Protein AF-W9P8M2-F1 (afdb_monomer)

Mean predicted aligned error: 4.03 Å

Radius of gyration: 16.68 Å; Cα contacts (8 Å, |Δi|>4): 200; chains: 1; bounding box: 40×34×41 Å

Foldseek 3Di:
DVLLQLLVQLLVFFPNQCCPPVLAVPFAAVLNVVVVCLPPVNCCVQVPPPRDDDDPPQVNDSVSVVVVSVVLQPDDDNSKGKGLRQQAPVQWDADPVGDIDGHDSRRIGIDHSLNNLLRHLVRVDDPVVCVVCVQVSVQVSLVSNVVSVHDNDHCVRCVVSNVD

Solvent-accessible surface area (backbone atoms only — not comparable to full-atom values): 9354 Å² total; per-residue (Å²): 109,70,56,43,55,51,23,53,51,28,49,79,29,56,71,39,71,37,81,89,36,68,80,32,60,74,35,60,33,51,64,57,56,50,54,56,48,63,34,73,69,45,29,60,69,54,58,30,94,86,61,45,78,94,68,63,74,74,72,71,35,61,67,58,46,53,50,50,54,52,54,60,70,69,53,86,62,95,49,37,6,45,32,54,56,65,46,35,60,88,32,48,50,68,46,100,88,68,49,69,49,76,54,81,72,69,23,20,32,55,38,46,49,53,57,35,53,46,43,25,53,62,64,66,43,58,71,69,58,34,75,75,38,49,67,58,54,52,48,51,25,40,50,40,21,38,72,73,72,35,73,92,60,57,64,86,77,45,46,74,68,61,72,104

Nearest PDB structures (foldseek):
  4few-assembly9_F  TM=5.189E-01  e=2.237E-03  Acinetobacter baumannii AYE
  4few-assembly7_B  TM=4.949E-01  e=3.828E-03  Acinetobacter baumannii AYE
  4gkh-assembly2_B  TM=5.138E-01  e=9.948E-03  Acinetobacter baumannii AYE
  4feu-assembly4_D  TM=4.726E-01  e=7.381E-03  Acinetobacter baumannii AYE
  4feu-assembly3_C  TM=4.697E-01  e=1.056E-02  Acinetobacter baumannii AYE

Structure (mmCIF, N/CA/C/O backbone):
data_AF-W9P8M2-F1
#
_entry.id   AF-W9P8M2-F1
#
loop_
_atom_site.group_PDB
_atom_site.id
_atom_site.type_symbol
_atom_site.label_atom_id
_atom_site.label_alt_id
_atom_site.label_comp_id
_atom_site.label_asym_id
_atom_site.label_entity_id
_atom_site.label_seq_id
_atom_site.pdbx_PDB_ins_code
_atom_site.Cartn_x
_atom_site.Cartn_y
_atom_site.Cartn_z
_atom_site.occupancy
_atom_site.B_iso_or_equiv
_atom_site.auth_seq_id
_atom_site.auth_comp_id
_atom_site.auth_asym_id
_atom_site.auth_atom_id
_atom_site.pdbx_PDB_model_num
ATOM 1 N N . MET A 1 1 ? -12.839 -8.958 10.152 1.00 63.97 1 MET A N 1
ATOM 2 C CA . MET A 1 1 ? -12.238 -9.202 8.813 1.00 63.97 1 MET A CA 1
ATOM 3 C C . MET A 1 1 ? -10.911 -8.453 8.701 1.00 63.97 1 MET A C 1
ATOM 5 O O . MET A 1 1 ? -10.783 -7.418 9.336 1.00 63.97 1 MET A O 1
ATOM 9 N N . SER A 1 2 ? -9.930 -8.912 7.915 1.00 79.06 2 SER A N 1
ATOM 10 C CA . SER A 1 2 ? -8.570 -8.321 7.891 1.00 79.06 2 SER A CA 1
ATOM 11 C C . SER A 1 2 ? -8.512 -6.821 7.552 1.00 79.06 2 SER A C 1
ATOM 13 O O . SER A 1 2 ? -7.657 -6.115 8.074 1.00 79.06 2 SER A O 1
ATOM 15 N N . VAL A 1 3 ? -9.457 -6.297 6.761 1.00 87.00 3 VAL A N 1
ATOM 16 C CA . VAL A 1 3 ? -9.555 -4.846 6.494 1.00 87.00 3 VAL A CA 1
ATOM 17 C C . VAL A 1 3 ? -9.908 -4.023 7.741 1.00 87.00 3 VAL A C 1
ATOM 19 O O . VAL A 1 3 ? -9.527 -2.864 7.837 1.00 87.00 3 VAL A O 1
ATOM 22 N N . GLU A 1 4 ? -10.586 -4.605 8.731 1.00 89.81 4 GLU A N 1
ATOM 23 C CA . GLU A 1 4 ? -10.887 -3.924 9.998 1.00 89.81 4 GLU A CA 1
ATOM 24 C C . GLU A 1 4 ? -9.630 -3.788 10.864 1.00 89.81 4 GLU A C 1
ATOM 26 O O . GLU A 1 4 ? -9.460 -2.769 11.522 1.00 89.81 4 GLU A O 1
ATOM 31 N N . GLN A 1 5 ? -8.715 -4.763 10.807 1.00 91.31 5 GLN A N 1
ATOM 32 C CA . GLN A 1 5 ? -7.422 -4.681 11.498 1.00 91.31 5 GLN A CA 1
ATOM 33 C C . GLN A 1 5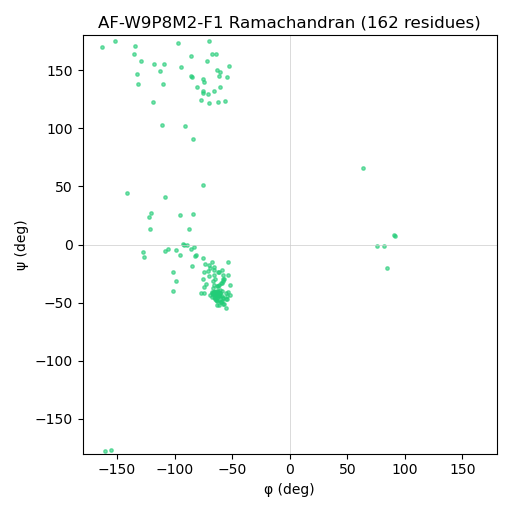 ? -6.548 -3.566 10.914 1.00 91.31 5 GLN A C 1
ATOM 35 O O . GLN A 1 5 ? -5.958 -2.789 11.663 1.00 91.31 5 GLN A O 1
ATOM 40 N N . LEU A 1 6 ? -6.538 -3.424 9.583 1.00 94.81 6 LEU A N 1
ATOM 41 C CA . LEU A 1 6 ? -5.910 -2.275 8.926 1.00 94.81 6 LEU A CA 1
ATOM 42 C C . LEU A 1 6 ? -6.548 -0.958 9.390 1.00 94.81 6 LEU A C 1
ATOM 44 O O . LEU A 1 6 ? -5.836 -0.024 9.739 1.00 94.81 6 LEU A O 1
ATOM 48 N N . ALA A 1 7 ? -7.882 -0.884 9.477 1.00 95.31 7 ALA A N 1
ATOM 49 C CA . ALA A 1 7 ? -8.558 0.313 9.981 1.00 95.31 7 ALA A CA 1
ATOM 50 C C . ALA A 1 7 ? -8.135 0.665 11.418 1.00 95.31 7 ALA A C 1
ATOM 52 O O . ALA A 1 7 ? -7.922 1.840 11.715 1.00 95.31 7 ALA A O 1
ATOM 53 N N . THR A 1 8 ? -7.967 -0.329 12.296 1.00 93.12 8 THR A N 1
ATOM 54 C CA . THR A 1 8 ? -7.469 -0.115 13.661 1.00 93.12 8 THR A CA 1
ATOM 55 C C . THR A 1 8 ? -6.057 0.475 13.673 1.00 93.12 8 THR A C 1
ATOM 57 O O . THR A 1 8 ? -5.842 1.472 14.363 1.00 93.12 8 THR A O 1
ATOM 60 N N . LEU A 1 9 ? -5.121 -0.084 12.895 1.00 93.25 9 LEU A N 1
ATOM 61 C CA . LEU A 1 9 ? -3.756 0.446 12.758 1.00 93.25 9 LEU A CA 1
ATOM 62 C C . LEU A 1 9 ? -3.753 1.887 12.227 1.00 93.25 9 LEU A C 1
ATOM 64 O O . LEU A 1 9 ? -3.099 2.772 12.779 1.00 93.25 9 LEU A O 1
ATOM 68 N N . HIS A 1 10 ? -4.493 2.129 11.149 1.00 96.25 10 HIS A N 1
ATOM 69 C CA . HIS A 1 10 ? -4.488 3.423 10.476 1.00 96.25 10 HIS A CA 1
ATOM 70 C C . HIS A 1 10 ? -5.097 4.522 11.349 1.00 96.25 10 HIS A C 1
ATOM 72 O O . HIS A 1 10 ? -4.612 5.651 11.350 1.00 96.25 10 HIS A O 1
ATOM 78 N N . ILE A 1 11 ? -6.144 4.210 12.122 1.00 95.94 11 ILE A N 1
ATOM 79 C CA . ILE A 1 11 ? -6.757 5.184 13.031 1.00 95.94 11 ILE A CA 1
ATOM 80 C C . ILE A 1 11 ? -5.908 5.445 14.269 1.00 95.94 11 ILE A C 1
ATOM 82 O O . ILE A 1 11 ? -5.841 6.594 14.704 1.00 95.94 11 ILE A O 1
ATOM 86 N N . SER A 1 12 ? -5.231 4.436 14.822 1.00 93.12 12 SER A N 1
ATOM 87 C CA . SER A 1 12 ? -4.371 4.645 15.994 1.00 93.12 12 SER A CA 1
ATOM 88 C C . SER A 1 12 ? -3.159 5.536 15.701 1.00 93.12 12 SER A C 1
ATOM 90 O O . SER A 1 12 ? -2.594 6.110 16.627 1.00 93.12 12 SER A O 1
ATOM 92 N N . THR A 1 13 ? -2.799 5.689 14.424 1.00 94.12 13 THR A N 1
ATOM 93 C CA . THR A 1 13 ? -1.658 6.484 13.947 1.00 94.12 13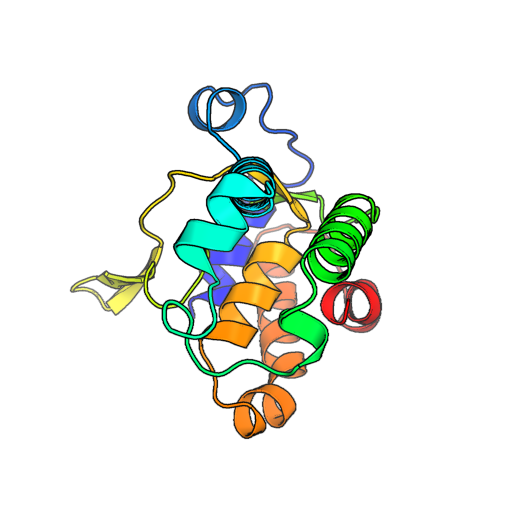 THR A CA 1
ATOM 94 C C . THR A 1 13 ? -2.069 7.578 12.957 1.00 94.12 13 THR A C 1
ATOM 96 O O . THR A 1 13 ? -1.279 8.026 12.124 1.00 94.12 13 THR A O 1
ATOM 99 N N . TRP A 1 14 ? -3.333 8.007 13.007 1.00 95.25 14 TRP A N 1
ATOM 100 C CA . TRP A 1 14 ? -3.878 8.948 12.033 1.00 95.25 14 TRP A CA 1
ATOM 101 C C . TRP A 1 14 ? -3.149 10.297 12.062 1.00 95.25 14 TRP A C 1
ATOM 103 O O . TRP A 1 14 ? -3.117 10.977 13.086 1.00 95.25 14 TRP A O 1
ATOM 113 N N . GLY A 1 15 ? -2.605 10.709 10.916 1.00 93.12 15 GLY A N 1
ATOM 114 C CA . GLY A 1 15 ? -1.822 11.937 10.768 1.00 93.12 15 GLY A CA 1
ATOM 115 C C . GLY A 1 15 ? -0.392 11.866 11.314 1.00 93.12 15 GLY A C 1
ATOM 116 O O . GLY A 1 15 ? 0.328 12.855 11.189 1.00 93.12 15 GLY A O 1
ATOM 117 N N . ASP A 1 16 ? 0.028 10.736 11.887 1.00 91.81 16 ASP A N 1
ATOM 118 C CA . ASP A 1 16 ? 1.392 10.539 12.376 1.00 91.81 16 ASP A CA 1
ATOM 119 C C . ASP A 1 16 ? 2.368 10.341 11.201 1.00 91.81 16 ASP A C 1
ATOM 121 O O . ASP A 1 16 ? 2.056 9.673 10.210 1.00 91.81 16 ASP A O 1
ATOM 125 N N . THR A 1 17 ? 3.552 10.942 11.307 1.00 88.75 17 THR A N 1
ATOM 126 C CA . THR A 1 17 ? 4.645 10.811 10.333 1.00 88.75 17 THR A CA 1
ATOM 127 C C . THR A 1 17 ? 5.652 9.731 10.723 1.00 88.75 17 THR A C 1
ATOM 129 O O . THR A 1 17 ? 6.514 9.388 9.917 1.00 88.75 17 THR A O 1
ATOM 132 N N . GLY A 1 18 ? 5.548 9.175 11.933 1.00 87.38 18 GLY A N 1
ATOM 133 C CA . GLY A 1 18 ? 6.431 8.128 12.440 1.00 87.38 18 GLY A CA 1
ATOM 134 C C . GLY A 1 18 ? 7.752 8.635 13.009 1.00 87.38 18 GLY A C 1
ATOM 135 O O . GLY A 1 18 ? 8.521 7.832 13.527 1.00 87.38 18 GLY A O 1
ATOM 136 N N . GLU A 1 19 ? 8.009 9.947 12.975 1.00 85.38 19 GLU A N 1
ATOM 137 C CA . GLU A 1 19 ? 9.259 10.559 13.458 1.00 85.38 19 GLU A CA 1
ATOM 138 C C . GLU A 1 19 ? 9.547 10.253 14.937 1.00 85.38 19 GLU A C 1
ATOM 140 O O . GLU A 1 19 ? 10.704 10.171 15.341 1.00 85.38 19 GLU A O 1
ATOM 145 N N . GLY A 1 20 ? 8.499 10.067 15.746 1.00 83.69 20 GLY A N 1
ATOM 146 C CA . GLY A 1 20 ? 8.611 9.738 17.169 1.00 83.69 20 GLY A CA 1
ATOM 147 C C . GLY A 1 20 ? 8.609 8.242 17.493 1.00 83.69 20 GLY A C 1
ATOM 148 O O . GLY A 1 20 ? 8.681 7.888 18.669 1.00 83.69 20 GLY A O 1
ATOM 149 N N . ILE A 1 21 ? 8.493 7.364 16.493 1.00 81.00 21 ILE A N 1
ATOM 150 C CA . ILE A 1 21 ? 8.381 5.916 16.682 1.00 81.00 21 ILE A CA 1
ATOM 151 C C . ILE A 1 21 ? 9.677 5.279 16.162 1.00 81.00 21 ILE A C 1
ATOM 153 O O . ILE A 1 21 ? 9.816 5.130 14.950 1.00 81.00 21 ILE A O 1
ATOM 157 N N . PRO A 1 22 ? 10.616 4.857 17.036 1.00 81.12 22 PRO A N 1
ATOM 158 C CA . PRO A 1 22 ? 11.937 4.380 16.610 1.00 81.12 22 PRO A CA 1
ATOM 159 C C . PRO A 1 22 ? 11.886 3.266 15.559 1.00 81.12 22 PRO A C 1
ATOM 161 O O . PRO A 1 22 ? 12.616 3.289 14.574 1.00 81.12 22 PRO A O 1
ATOM 164 N N . SER A 1 23 ? 10.951 2.324 15.718 1.00 75.75 23 SER A N 1
ATOM 165 C CA . SER A 1 23 ? 10.760 1.216 14.778 1.00 75.75 23 SER A CA 1
ATOM 166 C C . SER A 1 23 ? 10.246 1.644 13.401 1.00 75.75 23 SER A C 1
ATOM 168 O O . SER A 1 23 ? 10.301 0.837 12.481 1.00 75.75 23 SER A O 1
ATOM 170 N N . VAL A 1 24 ? 9.728 2.868 13.259 1.00 79.81 24 VAL A N 1
ATOM 171 C CA . VAL A 1 24 ? 9.239 3.460 12.002 1.00 79.81 24 VAL A CA 1
ATOM 172 C C . VAL A 1 24 ? 10.268 4.429 11.415 1.00 79.81 24 VAL A C 1
ATOM 174 O O . VAL A 1 24 ? 10.474 4.453 10.208 1.00 79.81 24 VAL A O 1
ATOM 177 N N . SER A 1 25 ? 10.938 5.229 12.248 1.00 77.38 25 SER A N 1
ATOM 178 C CA . SER A 1 25 ? 11.929 6.207 11.781 1.00 77.38 25 SER A CA 1
ATOM 179 C C . SER A 1 25 ? 13.221 5.570 11.257 1.00 77.38 25 SER A C 1
ATOM 181 O O . SER A 1 25 ? 13.949 6.207 10.500 1.00 77.38 25 SER A O 1
ATOM 183 N N . GLU A 1 26 ? 13.529 4.339 11.676 1.00 76.56 26 GLU A N 1
ATOM 184 C CA . GLU A 1 26 ? 14.763 3.624 11.315 1.00 76.56 26 GLU A CA 1
ATOM 185 C C . GLU A 1 26 ? 14.546 2.502 10.285 1.00 76.56 26 GLU A C 1
ATOM 187 O O . GLU A 1 26 ? 15.509 1.864 9.853 1.00 76.56 26 GLU A O 1
ATOM 192 N N . THR A 1 27 ? 13.301 2.229 9.888 1.00 77.56 27 THR A N 1
ATOM 193 C CA . THR A 1 27 ? 12.975 1.145 8.955 1.00 77.56 27 THR A CA 1
ATOM 194 C C . THR A 1 27 ? 13.099 1.577 7.500 1.00 77.56 27 THR A C 1
ATOM 196 O O . THR A 1 27 ? 12.792 2.703 7.110 1.00 77.56 27 THR A O 1
ATOM 199 N N . VAL A 1 28 ? 13.538 0.634 6.666 1.00 81.19 28 VAL A N 1
ATOM 200 C CA . VAL A 1 28 ? 13.516 0.782 5.210 1.00 81.19 28 VAL A CA 1
ATOM 201 C C . VAL A 1 28 ? 12.059 0.733 4.768 1.00 81.19 28 VAL A C 1
ATOM 203 O O . VAL A 1 28 ? 11.370 -0.256 5.013 1.00 81.19 28 VAL A O 1
ATOM 206 N N . SER A 1 29 ? 11.574 1.781 4.104 1.00 86.75 29 SER A N 1
ATOM 207 C CA . SER A 1 29 ? 10.211 1.758 3.582 1.00 86.75 29 SER A CA 1
ATOM 208 C C . SER A 1 29 ? 10.115 0.811 2.384 1.00 86.75 29 SER A C 1
ATOM 210 O O . SER A 1 29 ? 11.089 0.581 1.658 1.00 86.75 29 SER A O 1
ATOM 212 N N . ILE A 1 30 ? 8.907 0.327 2.082 1.00 87.75 30 ILE A N 1
ATOM 213 C CA . ILE A 1 30 ? 8.684 -0.446 0.848 1.00 87.75 30 ILE A CA 1
ATOM 214 C C . ILE A 1 30 ? 9.076 0.362 -0.401 1.00 87.75 30 ILE A C 1
ATOM 216 O O . ILE A 1 30 ? 9.451 -0.204 -1.425 1.00 87.75 30 ILE A O 1
ATOM 220 N N . ARG A 1 31 ? 9.035 1.699 -0.319 1.00 89.56 31 ARG A N 1
ATOM 221 C CA . ARG A 1 31 ? 9.424 2.591 -1.415 1.00 89.56 31 ARG A CA 1
ATOM 222 C C . ARG A 1 31 ? 10.916 2.495 -1.692 1.00 89.56 31 ARG A C 1
ATOM 224 O O . ARG A 1 31 ? 11.304 2.354 -2.847 1.00 89.56 31 ARG A O 1
ATOM 231 N N . ASP A 1 32 ? 11.730 2.512 -0.643 1.00 89.06 32 ASP A N 1
ATOM 232 C CA . ASP A 1 32 ? 13.185 2.388 -0.749 1.00 89.06 32 ASP A CA 1
ATOM 233 C C . ASP A 1 32 ? 13.570 1.020 -1.317 1.00 89.06 32 ASP A C 1
ATOM 235 O O . ASP A 1 32 ? 14.380 0.935 -2.243 1.00 89.06 32 ASP A O 1
ATOM 239 N N . ALA A 1 33 ? 12.909 -0.043 -0.841 1.00 89.44 33 ALA A N 1
ATOM 240 C CA . ALA A 1 33 ? 13.086 -1.394 -1.365 1.00 89.44 33 ALA A CA 1
ATOM 241 C C . ALA A 1 33 ? 12.742 -1.474 -2.865 1.00 89.44 33 ALA A C 1
ATOM 243 O O . ALA A 1 33 ? 13.540 -1.969 -3.663 1.00 89.44 33 ALA A O 1
ATOM 244 N N . VAL A 1 34 ? 11.590 -0.930 -3.275 1.00 92.44 34 VAL A N 1
ATOM 245 C CA . VAL A 1 34 ? 11.174 -0.898 -4.686 1.00 92.44 34 VAL A CA 1
ATOM 246 C C . VAL A 1 34 ? 12.153 -0.088 -5.535 1.00 92.44 34 VAL A C 1
ATOM 248 O O . VAL A 1 34 ? 12.536 -0.543 -6.609 1.00 92.44 34 VAL A O 1
ATOM 251 N N . VAL A 1 35 ? 12.606 1.083 -5.080 1.00 91.75 35 VAL A N 1
ATOM 252 C CA . VAL A 1 35 ? 13.589 1.889 -5.826 1.00 91.75 35 VAL A CA 1
ATOM 253 C C . VAL A 1 35 ? 14.899 1.128 -6.018 1.00 91.75 35 VAL A C 1
ATOM 255 O O . VAL A 1 35 ? 15.443 1.154 -7.123 1.00 91.75 35 VAL A O 1
ATOM 258 N N . GLY A 1 36 ? 15.378 0.418 -4.992 1.00 92.94 36 GLY A N 1
ATOM 259 C CA . GLY A 1 36 ? 16.567 -0.430 -5.094 1.00 92.94 36 GLY A CA 1
ATOM 260 C C . GLY A 1 36 ? 16.425 -1.507 -6.174 1.00 92.94 36 GLY A C 1
ATOM 261 O O . GLY A 1 36 ? 17.300 -1.646 -7.031 1.00 92.94 36 GLY A O 1
ATOM 262 N N . LEU A 1 37 ? 15.277 -2.190 -6.209 1.00 93.19 37 LEU A N 1
ATOM 263 C CA . LEU A 1 37 ? 14.963 -3.225 -7.205 1.00 93.19 37 LEU A CA 1
ATOM 264 C C . LEU A 1 37 ? 14.829 -2.689 -8.643 1.00 93.19 37 LEU A C 1
ATOM 266 O O . LEU A 1 37 ? 14.950 -3.454 -9.597 1.00 93.19 37 LEU A O 1
ATOM 270 N N . LEU A 1 38 ? 14.564 -1.391 -8.813 1.00 94.88 38 LEU A N 1
ATOM 271 C CA . LEU A 1 38 ? 14.409 -0.736 -10.119 1.00 94.88 38 LEU A CA 1
ATOM 272 C C . LEU A 1 38 ? 15.713 -0.121 -10.658 1.00 94.88 38 LEU A C 1
ATOM 274 O O . LEU A 1 38 ? 15.721 0.474 -11.749 1.00 94.88 38 LEU A O 1
ATOM 278 N N . THR A 1 39 ? 16.820 -0.250 -9.923 1.00 95.81 39 THR A N 1
ATOM 279 C CA . THR A 1 39 ? 18.151 0.071 -10.453 1.00 95.81 39 THR A CA 1
ATOM 280 C C . THR A 1 39 ? 18.454 -0.820 -11.668 1.00 95.81 39 THR A C 1
ATOM 282 O O . THR A 1 39 ? 17.955 -1.943 -11.731 1.00 95.81 39 THR A O 1
ATOM 285 N N . PRO A 1 40 ? 19.225 -0.351 -12.672 1.00 94.75 40 PRO A N 1
ATOM 286 C CA . PRO A 1 40 ? 19.492 -1.148 -13.873 1.00 94.75 40 PRO A CA 1
ATOM 287 C C . PRO A 1 40 ? 20.079 -2.532 -13.563 1.00 94.75 40 PRO A C 1
ATOM 289 O O . PRO A 1 40 ? 19.605 -3.526 -14.099 1.00 94.75 40 PRO A O 1
ATOM 292 N N . GLU A 1 41 ? 21.052 -2.590 -12.651 1.00 94.69 41 GLU A N 1
ATOM 293 C CA . GLU A 1 41 ? 21.721 -3.834 -12.261 1.00 94.69 41 GLU A CA 1
ATOM 294 C C . GLU A 1 41 ? 20.760 -4.831 -11.599 1.00 94.69 41 GLU A C 1
ATOM 296 O O . GLU A 1 41 ? 20.657 -5.971 -12.050 1.00 94.69 41 GLU A O 1
ATOM 301 N N . GLU A 1 42 ? 20.008 -4.408 -10.577 1.00 95.00 42 GLU A N 1
ATOM 302 C CA . GLU A 1 42 ? 19.050 -5.293 -9.899 1.00 95.00 42 GLU A CA 1
ATOM 303 C C . GLU A 1 42 ? 17.909 -5.709 -10.831 1.00 95.00 42 GLU A C 1
ATOM 305 O O . GLU A 1 42 ? 17.444 -6.851 -10.776 1.00 95.00 42 GLU A O 1
ATOM 310 N N . TRP A 1 43 ? 17.475 -4.814 -11.723 1.00 94.19 43 TRP A N 1
ATOM 311 C CA . TRP A 1 43 ? 16.418 -5.122 -12.675 1.00 94.19 43 TRP A CA 1
ATOM 312 C C . TRP A 1 43 ? 16.824 -6.224 -13.648 1.00 94.19 43 TRP A C 1
ATOM 314 O O . TRP A 1 43 ? 16.077 -7.188 -13.837 1.00 94.19 43 TRP A O 1
ATOM 324 N N . ASP A 1 44 ? 18.017 -6.111 -14.231 1.00 92.44 44 ASP A N 1
ATOM 325 C CA . ASP A 1 44 ? 18.536 -7.097 -15.176 1.00 92.44 44 ASP A CA 1
ATOM 326 C C . ASP A 1 44 ? 18.775 -8.457 -14.501 1.00 92.44 44 ASP A C 1
ATOM 328 O O . ASP A 1 44 ? 18.610 -9.497 -15.136 1.00 92.44 44 ASP A O 1
ATOM 332 N N . GLN A 1 45 ? 19.086 -8.478 -13.201 1.00 91.62 45 GLN A N 1
ATOM 333 C CA . GLN A 1 45 ? 19.234 -9.718 -12.435 1.00 91.62 45 GLN A CA 1
ATOM 334 C C . GLN A 1 45 ? 17.889 -10.363 -12.064 1.00 91.62 45 GLN A C 1
ATOM 336 O O . GLN A 1 45 ? 17.746 -11.585 -12.142 1.00 91.62 45 GLN A O 1
ATOM 341 N N . ARG A 1 46 ? 16.896 -9.568 -11.646 1.00 89.81 46 ARG A N 1
ATOM 342 C CA . ARG A 1 46 ? 15.665 -10.075 -11.008 1.00 89.81 46 ARG A CA 1
ATOM 343 C C . ARG A 1 46 ? 14.452 -10.135 -11.928 1.00 89.81 46 ARG A C 1
ATOM 345 O O . ARG A 1 46 ? 13.541 -10.920 -11.677 1.00 89.81 46 ARG A O 1
ATOM 352 N N . PHE A 1 47 ? 14.433 -9.337 -12.993 1.00 91.19 47 PHE A N 1
ATOM 353 C CA . PHE A 1 47 ? 13.288 -9.207 -13.902 1.00 91.19 47 PHE A CA 1
ATOM 354 C C . PHE A 1 47 ? 13.616 -9.551 -15.362 1.00 91.19 47 PHE A C 1
ATOM 356 O O . PHE A 1 47 ? 12.792 -9.321 -16.257 1.00 91.19 47 PHE A O 1
ATOM 363 N N . ALA A 1 48 ? 14.774 -10.172 -15.614 1.00 86.56 48 ALA A N 1
ATOM 364 C CA . ALA A 1 48 ? 15.099 -10.752 -16.914 1.00 86.56 48 ALA A CA 1
ATOM 365 C C . ALA A 1 48 ? 13.991 -11.710 -17.412 1.00 86.56 48 ALA A C 1
ATOM 367 O O . ALA A 1 48 ? 13.299 -12.327 -16.594 1.00 86.56 48 ALA A O 1
ATOM 368 N N . PRO A 1 49 ? 13.837 -11.911 -18.739 1.00 82.19 49 PRO A N 1
ATOM 369 C CA . PRO A 1 49 ? 12.776 -12.740 -19.330 1.00 82.19 49 PRO A CA 1
ATOM 370 C C . PRO A 1 49 ? 12.649 -14.187 -18.810 1.00 82.19 49 PRO A C 1
ATOM 372 O O . PRO A 1 49 ? 11.626 -14.816 -19.058 1.00 82.19 49 PRO A O 1
ATOM 375 N N . GLY A 1 50 ? 13.653 -14.718 -18.101 1.00 84.88 50 GLY A N 1
ATOM 376 C CA . GLY A 1 50 ? 13.609 -16.036 -17.448 1.00 84.88 50 GLY A CA 1
ATOM 377 C C . GLY A 1 50 ? 13.509 -16.016 -15.915 1.00 84.88 50 GLY A C 1
ATOM 378 O O . GLY A 1 50 ? 13.385 -17.079 -15.318 1.00 84.88 50 GLY A O 1
ATOM 379 N N . ALA A 1 51 ? 13.580 -14.843 -15.280 1.0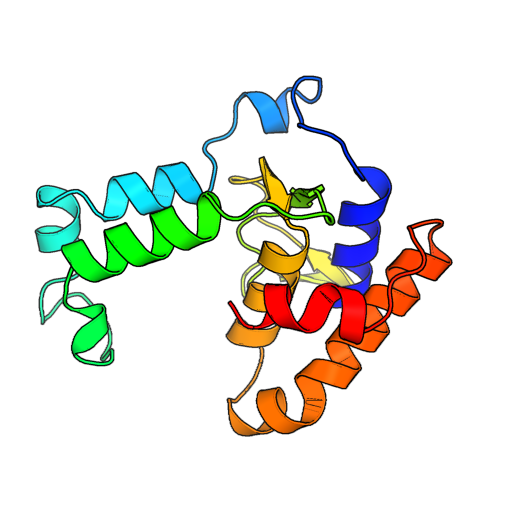0 87.69 51 ALA A N 1
ATOM 380 C CA . ALA A 1 51 ? 13.566 -14.691 -13.822 1.00 87.69 51 ALA A CA 1
ATOM 381 C C . ALA A 1 51 ? 12.180 -14.308 -13.273 1.00 87.69 51 ALA A C 1
ATOM 383 O O . ALA A 1 51 ? 11.818 -14.707 -12.168 1.00 87.69 51 ALA A O 1
ATOM 384 N N . ARG A 1 52 ? 11.385 -13.558 -14.049 1.00 86.19 52 ARG A N 1
ATOM 385 C CA . ARG A 1 52 ? 10.054 -13.081 -13.639 1.00 86.19 52 ARG A CA 1
ATOM 386 C C . ARG A 1 52 ? 8.913 -13.995 -14.104 1.00 86.19 52 ARG A C 1
ATOM 388 O O . ARG A 1 52 ? 9.022 -14.618 -15.162 1.00 86.19 52 ARG A O 1
ATOM 395 N N . PRO A 1 53 ? 7.774 -14.018 -13.387 1.00 87.62 53 PRO A N 1
ATOM 396 C CA . PRO A 1 53 ? 6.546 -14.598 -13.919 1.00 87.62 53 PRO A CA 1
ATOM 397 C C . PRO A 1 53 ? 6.044 -13.813 -15.149 1.00 87.62 53 PRO A C 1
ATOM 399 O O . PRO A 1 53 ? 6.449 -12.663 -15.367 1.00 87.62 53 PRO A O 1
ATOM 402 N N . PRO A 1 54 ? 5.129 -14.391 -15.950 1.00 89.62 54 PRO A N 1
ATOM 403 C CA . PRO A 1 54 ? 4.496 -13.672 -17.048 1.00 89.62 54 PRO A CA 1
ATOM 404 C C . PRO A 1 54 ? 3.803 -12.400 -16.543 1.00 89.62 54 PRO A C 1
ATOM 406 O O . PRO A 1 54 ? 2.926 -12.464 -15.683 1.00 89.62 54 PRO A O 1
ATOM 409 N N . VAL A 1 55 ? 4.171 -11.250 -17.107 1.00 91.25 55 VAL A N 1
ATOM 410 C CA . VAL A 1 55 ? 3.527 -9.957 -16.837 1.00 91.25 55 VAL A CA 1
ATOM 411 C C . VAL A 1 55 ? 3.166 -9.268 -18.155 1.00 91.25 55 VAL A C 1
ATOM 413 O O . VAL A 1 55 ? 3.740 -9.594 -19.197 1.00 91.25 55 VAL A O 1
ATOM 416 N N . PRO A 1 56 ? 2.204 -8.329 -18.160 1.00 93.12 56 PRO A N 1
ATOM 417 C CA . PRO A 1 56 ? 1.917 -7.519 -19.339 1.00 93.12 56 PRO A CA 1
ATOM 418 C C . PRO A 1 56 ? 3.167 -6.807 -19.874 1.00 93.12 56 PRO A C 1
ATOM 420 O O . PRO A 1 56 ? 3.962 -6.297 -19.091 1.00 93.12 5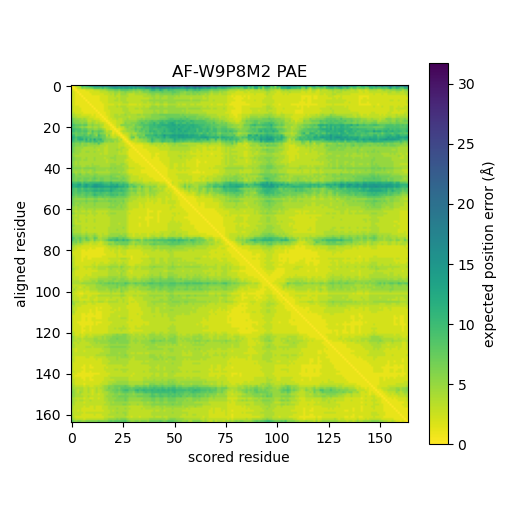6 PRO A O 1
ATOM 423 N N . LYS A 1 57 ? 3.290 -6.674 -21.204 1.00 92.25 57 LYS A N 1
ATOM 424 C CA . LYS A 1 57 ? 4.472 -6.074 -21.861 1.00 92.25 57 LYS A CA 1
ATOM 425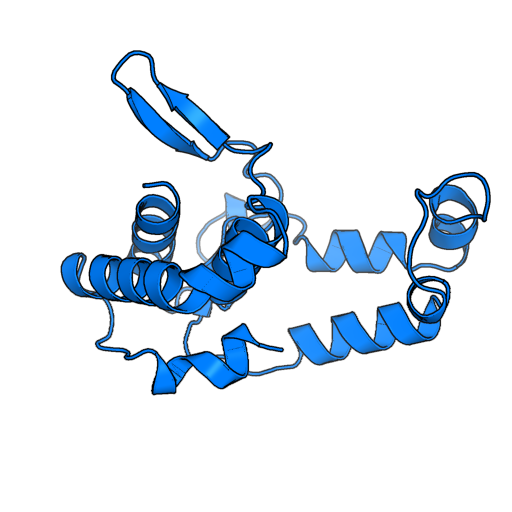 C C . LYS A 1 57 ? 4.877 -4.702 -21.316 1.00 92.25 57 LYS A C 1
ATOM 427 O O . LYS A 1 57 ? 6.055 -4.389 -21.252 1.00 92.25 57 LYS A O 1
ATOM 432 N N . PHE A 1 58 ? 3.913 -3.876 -20.916 1.00 93.62 58 PHE A N 1
ATOM 433 C CA . PHE A 1 58 ? 4.211 -2.549 -20.372 1.00 93.62 58 PHE A CA 1
ATOM 434 C C . PHE A 1 58 ? 4.884 -2.595 -18.989 1.00 93.62 58 PHE A C 1
ATOM 436 O O . PHE A 1 58 ? 5.487 -1.606 -18.595 1.00 93.62 58 PHE A O 1
ATOM 443 N N . MET A 1 59 ? 4.768 -3.703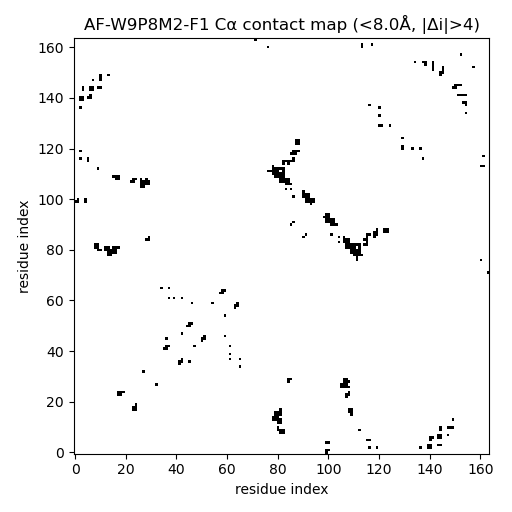 -18.248 1.00 93.31 59 MET A N 1
ATOM 444 C CA . MET A 1 59 ? 5.466 -3.903 -16.972 1.00 93.31 59 MET A CA 1
ATOM 445 C C . MET A 1 59 ? 6.913 -4.365 -17.165 1.00 93.31 59 MET A C 1
ATOM 447 O O . MET A 1 59 ? 7.668 -4.415 -16.204 1.00 93.31 59 MET A O 1
ATOM 451 N N . GLU A 1 60 ? 7.307 -4.699 -18.395 1.00 92.62 60 GLU A N 1
ATOM 452 C CA . GLU A 1 60 ? 8.682 -5.080 -18.744 1.00 92.62 60 GLU A CA 1
ATOM 453 C C . GLU A 1 60 ? 9.581 -3.855 -18.964 1.00 92.62 60 GLU A C 1
ATOM 455 O O . GLU A 1 60 ? 10.797 -3.981 -19.083 1.00 92.62 60 GLU A O 1
ATOM 460 N N . ASP A 1 61 ? 8.985 -2.664 -19.009 1.00 94.44 61 ASP A N 1
ATOM 461 C CA . ASP A 1 61 ? 9.669 -1.391 -19.176 1.00 94.44 61 ASP A CA 1
ATOM 462 C C . ASP A 1 61 ? 10.032 -0.803 -17.802 1.00 94.44 61 ASP A C 1
ATOM 464 O O . ASP A 1 61 ? 9.198 -0.228 -17.096 1.00 94.44 61 ASP A O 1
ATOM 468 N N . ARG A 1 62 ? 11.308 -0.952 -17.425 1.00 95.00 62 ARG A N 1
ATOM 469 C CA . ARG A 1 62 ? 11.869 -0.466 -16.154 1.00 95.00 62 ARG A CA 1
ATOM 470 C C . ARG A 1 62 ? 11.647 1.030 -15.947 1.00 95.00 62 ARG A C 1
ATOM 472 O O . ARG A 1 62 ? 11.340 1.458 -14.832 1.00 95.00 62 ARG A O 1
ATOM 479 N N . GLU A 1 63 ? 11.815 1.836 -16.994 1.00 96.19 63 GLU A N 1
ATOM 480 C CA . GLU A 1 63 ? 11.677 3.292 -16.902 1.00 96.19 63 GLU A CA 1
ATOM 481 C C . GLU A 1 63 ? 10.221 3.669 -16.665 1.00 96.19 63 GLU A C 1
ATOM 483 O O . GLU A 1 63 ? 9.917 4.462 -15.769 1.00 96.19 63 GLU A O 1
ATOM 488 N N . ARG A 1 64 ? 9.309 3.016 -17.389 1.00 95.88 64 ARG A N 1
ATOM 489 C CA . ARG A 1 64 ? 7.874 3.171 -17.179 1.00 95.88 64 ARG A CA 1
ATOM 490 C C . ARG A 1 64 ? 7.452 2.764 -15.767 1.00 95.88 64 ARG A C 1
ATOM 492 O O . ARG A 1 64 ? 6.649 3.475 -15.159 1.00 95.88 64 ARG A O 1
ATOM 499 N N . MET A 1 65 ? 7.944 1.638 -15.252 1.00 95.62 65 MET A N 1
ATOM 500 C CA . MET A 1 65 ? 7.614 1.183 -13.897 1.00 95.62 65 MET A CA 1
ATOM 501 C C . MET A 1 65 ? 8.162 2.145 -12.840 1.00 95.62 65 MET A C 1
ATOM 503 O O . MET A 1 65 ? 7.435 2.537 -11.928 1.00 95.62 65 MET A O 1
ATOM 507 N N . THR A 1 66 ? 9.396 2.623 -13.020 1.00 95.50 66 THR A N 1
ATOM 508 C CA . THR A 1 66 ? 10.003 3.652 -12.161 1.00 95.50 66 THR A CA 1
ATOM 509 C C . THR A 1 66 ? 9.173 4.933 -12.140 1.00 95.50 66 THR A C 1
ATOM 511 O O . THR A 1 66 ? 8.900 5.479 -11.070 1.00 95.50 66 THR A O 1
ATOM 514 N N . ALA A 1 67 ? 8.739 5.411 -13.308 1.00 95.69 67 ALA A N 1
ATOM 515 C CA . ALA A 1 67 ? 7.899 6.598 -13.416 1.00 95.69 67 ALA A CA 1
ATOM 516 C C . ALA A 1 67 ? 6.537 6.400 -12.732 1.00 95.69 67 ALA A C 1
ATOM 518 O O . ALA A 1 67 ? 6.071 7.302 -12.037 1.00 95.69 67 ALA A O 1
ATOM 519 N N . ALA A 1 68 ? 5.926 5.219 -12.877 1.00 94.06 68 ALA A N 1
ATOM 520 C CA . ALA A 1 68 ? 4.645 4.897 -12.251 1.00 94.06 68 ALA A CA 1
ATOM 521 C C . ALA A 1 68 ? 4.727 4.919 -10.715 1.00 94.06 68 ALA A C 1
ATOM 523 O O . ALA A 1 68 ? 3.923 5.599 -10.081 1.00 94.06 68 ALA A O 1
ATOM 524 N N . PHE A 1 69 ? 5.724 4.256 -10.116 1.00 93.81 69 PHE A N 1
ATOM 525 C CA . PHE A 1 69 ? 5.908 4.271 -8.660 1.00 93.81 69 PHE A CA 1
ATOM 526 C C . PHE A 1 69 ? 6.198 5.676 -8.122 1.00 93.81 69 PHE A C 1
ATOM 528 O O . PHE A 1 69 ? 5.588 6.100 -7.142 1.00 93.81 69 PHE A O 1
ATOM 535 N N . LYS A 1 70 ? 7.063 6.446 -8.797 1.00 92.38 70 LYS A N 1
ATOM 536 C CA . LYS A 1 70 ? 7.335 7.839 -8.410 1.00 92.38 70 LYS A CA 1
ATOM 537 C C . LYS A 1 70 ? 6.081 8.712 -8.472 1.00 92.38 70 LYS A C 1
ATOM 539 O O . LYS A 1 70 ? 5.862 9.509 -7.565 1.00 92.38 70 LYS A O 1
ATOM 544 N N . ALA A 1 71 ? 5.256 8.557 -9.509 1.00 92.62 71 ALA A N 1
ATOM 545 C CA . ALA A 1 71 ? 3.999 9.290 -9.634 1.00 92.62 71 ALA A CA 1
ATOM 546 C C . ALA A 1 71 ? 3.002 8.914 -8.525 1.00 92.62 71 ALA A C 1
ATOM 548 O O . ALA A 1 71 ? 2.367 9.801 -7.955 1.00 92.62 71 ALA A O 1
ATOM 549 N N . LEU A 1 72 ? 2.909 7.625 -8.181 1.00 90.50 72 LEU A N 1
ATOM 550 C CA . LEU A 1 72 ? 2.077 7.144 -7.079 1.00 90.50 72 LEU A CA 1
ATOM 551 C C . LEU A 1 72 ? 2.505 7.771 -5.742 1.00 90.50 72 LEU A C 1
ATOM 553 O O . LEU A 1 72 ? 1.671 8.327 -5.030 1.00 90.50 72 LEU A O 1
ATOM 557 N N . TRP A 1 73 ? 3.800 7.749 -5.416 1.00 88.88 73 TRP A N 1
ATOM 558 C CA . TRP A 1 73 ? 4.303 8.265 -4.135 1.00 88.88 73 TRP A CA 1
ATOM 559 C C . TRP A 1 73 ? 4.332 9.790 -4.033 1.00 88.88 73 TRP A C 1
ATOM 561 O O . TRP A 1 73 ? 4.295 10.320 -2.926 1.00 88.88 73 TRP A O 1
ATOM 571 N N . ALA A 1 74 ? 4.394 10.497 -5.162 1.00 88.94 74 ALA A N 1
ATOM 572 C CA . ALA A 1 74 ? 4.276 11.953 -5.198 1.00 88.94 74 ALA A CA 1
ATOM 573 C C . ALA A 1 74 ? 2.829 12.437 -5.011 1.00 88.94 74 ALA A C 1
ATOM 575 O O . ALA A 1 74 ? 2.603 13.637 -4.841 1.00 88.94 74 ALA A O 1
ATOM 576 N N . SER A 1 75 ? 1.844 11.536 -5.076 1.00 84.81 75 SER A N 1
ATOM 577 C CA . SER A 1 75 ? 0.447 11.911 -4.908 1.00 84.81 75 SER A CA 1
ATOM 578 C C . SER A 1 75 ? 0.151 12.285 -3.455 1.00 84.81 75 SER A C 1
ATOM 580 O O . SER A 1 75 ? 0.493 11.562 -2.520 1.00 84.81 75 SER A O 1
ATOM 582 N N . ASP A 1 76 ? -0.472 13.448 -3.263 1.00 83.94 76 ASP A N 1
ATOM 583 C CA . ASP A 1 76 ? -0.918 13.851 -1.936 1.00 83.94 76 ASP A CA 1
ATOM 584 C C . ASP A 1 76 ? -2.175 13.069 -1.545 1.00 83.94 76 ASP A C 1
ATOM 586 O O . ASP A 1 76 ? -3.045 12.791 -2.379 1.00 83.94 76 ASP A O 1
ATOM 590 N N . SER A 1 77 ? -2.251 12.723 -0.265 1.00 90.56 77 SER A N 1
ATOM 591 C CA . SER A 1 77 ? -3.335 11.941 0.317 1.00 90.56 77 SER A CA 1
ATOM 592 C C . SER A 1 77 ? -3.823 12.608 1.590 1.00 90.56 77 SER A C 1
ATOM 594 O O . SER A 1 77 ? -3.032 13.040 2.430 1.00 90.56 77 SER A O 1
ATOM 596 N N . LYS A 1 78 ? -5.144 12.626 1.765 1.00 89.06 78 LYS A N 1
ATOM 597 C CA . LYS A 1 78 ? -5.784 13.029 3.025 1.00 89.06 78 LYS A CA 1
ATOM 598 C C . LYS A 1 78 ? -5.861 11.892 4.047 1.00 89.06 78 LYS A C 1
ATOM 600 O O . LYS A 1 78 ? -6.361 12.107 5.147 1.00 89.06 78 LYS A O 1
ATOM 605 N N . MET A 1 79 ? -5.404 10.693 3.682 1.00 94.38 79 MET A N 1
ATOM 606 C CA . MET A 1 79 ? -5.466 9.486 4.503 1.00 94.38 79 MET A CA 1
ATOM 607 C C . MET A 1 79 ? -4.095 9.072 5.042 1.00 94.38 79 MET A C 1
ATOM 609 O O . MET A 1 79 ? -3.758 7.893 5.019 1.00 94.38 79 MET A O 1
ATOM 613 N N . LYS A 1 80 ? -3.283 10.037 5.485 1.00 94.62 80 LYS A N 1
ATOM 614 C CA . LYS A 1 80 ? -1.930 9.766 5.987 1.00 94.62 80 LYS A CA 1
ATOM 615 C C . LYS A 1 80 ? -1.966 9.151 7.386 1.00 94.62 80 LYS A C 1
ATOM 617 O O . LYS A 1 80 ? -2.618 9.690 8.278 1.00 94.62 80 LYS A O 1
ATOM 622 N N . CYS A 1 81 ? -1.245 8.053 7.558 1.00 95.31 81 CYS A N 1
ATOM 623 C CA . CYS A 1 81 ? -1.020 7.357 8.824 1.00 95.31 81 CYS A CA 1
ATOM 624 C C . CYS A 1 81 ? 0.221 6.460 8.697 1.00 95.31 81 CYS A C 1
ATOM 626 O O . CYS A 1 81 ? 0.846 6.410 7.630 1.00 95.31 81 CYS A O 1
ATOM 628 N N . ILE A 1 82 ? 0.548 5.704 9.746 1.00 95.12 82 ILE A N 1
ATOM 629 C CA . ILE A 1 82 ? 1.492 4.592 9.612 1.00 95.12 82 ILE A CA 1
ATOM 630 C C . ILE A 1 82 ? 0.787 3.426 8.920 1.00 95.12 82 ILE A C 1
ATOM 632 O O . ILE A 1 82 ? -0.330 3.060 9.285 1.00 95.12 82 ILE A O 1
ATOM 636 N N . VAL A 1 83 ? 1.444 2.861 7.910 1.00 95.69 83 VAL A N 1
ATOM 637 C CA . VAL A 1 83 ? 0.991 1.676 7.177 1.00 95.69 83 VAL A CA 1
ATOM 638 C C . VAL A 1 83 ? 1.868 0.478 7.514 1.00 95.69 83 VAL A C 1
ATOM 640 O O . VAL A 1 83 ? 3.043 0.632 7.854 1.00 95.69 83 VAL A O 1
ATOM 643 N N . HIS A 1 84 ? 1.317 -0.722 7.363 1.00 95.69 84 HIS A N 1
ATOM 644 C CA . HIS A 1 84 ? 2.089 -1.958 7.331 1.00 95.69 84 HIS A CA 1
ATOM 645 C C . HIS A 1 84 ? 3.091 -1.943 6.171 1.00 95.69 84 HIS A C 1
ATOM 647 O O . HIS A 1 84 ? 4.211 -2.428 6.308 1.00 95.69 84 HIS A O 1
ATOM 653 N N . GLY A 1 85 ? 2.690 -1.415 5.0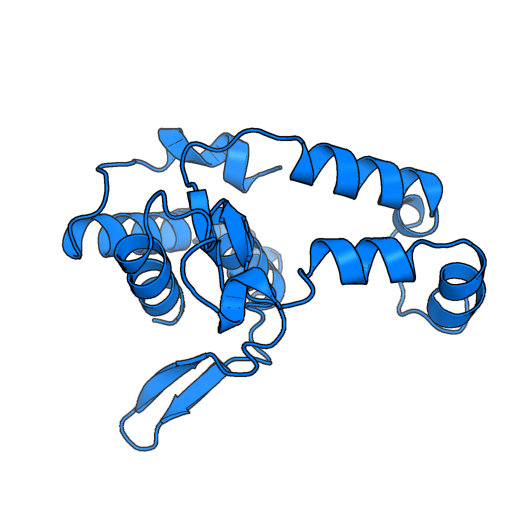11 1.00 94.31 85 GLY A N 1
ATOM 654 C CA . GLY A 1 85 ? 3.550 -1.248 3.840 1.00 94.31 85 GLY A CA 1
ATOM 655 C C . GLY A 1 85 ? 3.655 -2.486 2.944 1.00 94.31 85 GLY A C 1
ATOM 656 O O . GLY A 1 85 ? 3.956 -2.336 1.760 1.00 94.31 85 GLY A O 1
ATOM 657 N N . ASP A 1 86 ? 3.342 -3.673 3.467 1.00 94.94 86 ASP A N 1
ATOM 658 C CA . ASP A 1 86 ? 3.381 -4.960 2.755 1.00 94.94 86 ASP A CA 1
ATOM 659 C C . ASP A 1 86 ? 2.207 -5.878 3.151 1.00 94.94 86 ASP A C 1
ATOM 661 O O . ASP A 1 86 ? 2.356 -7.064 3.440 1.00 94.94 86 ASP A O 1
ATOM 665 N N . ALA A 1 87 ? 1.005 -5.299 3.216 1.00 95.50 87 ALA A N 1
ATOM 666 C CA . ALA A 1 87 ? -0.211 -5.954 3.695 1.00 95.50 87 ALA A CA 1
ATOM 667 C C . ALA A 1 87 ? -0.822 -6.952 2.682 1.00 95.50 87 ALA A C 1
ATOM 669 O O . ALA A 1 87 ? -2.008 -6.872 2.372 1.00 95.50 87 ALA A O 1
ATOM 670 N N . HIS A 1 88 ? -0.052 -7.899 2.141 1.00 93.62 88 HIS A N 1
ATOM 671 C CA . HIS A 1 88 ? -0.603 -8.983 1.316 1.00 93.62 88 HIS A CA 1
ATOM 672 C C . HIS A 1 88 ? -1.090 -10.165 2.169 1.00 93.62 88 HIS A C 1
ATOM 674 O O . HIS A 1 88 ? -0.694 -10.337 3.318 1.00 93.62 88 HIS A O 1
ATOM 680 N N . ILE A 1 89 ? -1.930 -11.038 1.598 1.00 92.81 89 ILE A N 1
ATOM 681 C CA . ILE A 1 89 ? -2.525 -12.177 2.328 1.00 92.81 89 ILE A CA 1
ATOM 682 C C . ILE A 1 89 ? -1.488 -13.132 2.942 1.00 92.81 89 ILE A C 1
ATOM 684 O O . ILE A 1 89 ? -1.726 -13.717 3.994 1.00 92.81 89 ILE A O 1
ATOM 688 N N . GLY A 1 90 ? -0.326 -13.267 2.302 1.00 94.19 90 GLY A N 1
ATOM 689 C CA . GLY A 1 90 ? 0.806 -14.049 2.817 1.00 94.19 90 GLY A CA 1
ATOM 690 C C . GLY A 1 90 ? 1.378 -13.528 4.142 1.00 94.19 90 GLY A C 1
ATOM 691 O O . GLY A 1 90 ? 1.909 -14.327 4.904 1.00 94.19 90 GLY A O 1
ATOM 692 N N . ASN A 1 91 ? 1.179 -12.245 4.453 1.00 95.69 91 ASN A N 1
ATOM 693 C CA . ASN A 1 91 ? 1.583 -11.618 5.712 1.00 95.69 91 ASN A CA 1
ATOM 694 C C . ASN A 1 91 ? 0.442 -11.576 6.739 1.00 95.69 91 ASN A C 1
ATOM 696 O O . ASN A 1 91 ? 0.409 -10.723 7.624 1.00 95.69 91 ASN A O 1
ATOM 700 N N . THR A 1 92 ? -0.519 -12.498 6.634 1.00 94.44 92 THR A N 1
ATOM 701 C CA . THR A 1 92 ? -1.633 -12.608 7.583 1.00 94.44 92 THR A CA 1
ATOM 702 C C . THR A 1 92 ? -1.635 -13.935 8.322 1.00 94.44 92 THR A C 1
ATOM 704 O O . THR A 1 92 ? -1.132 -14.946 7.836 1.00 94.44 92 THR A O 1
ATOM 707 N N . PHE A 1 93 ? -2.244 -13.941 9.504 1.00 93.94 93 PHE A N 1
ATOM 708 C CA . PHE A 1 93 ? -2.496 -15.155 10.271 1.00 93.94 93 PHE A CA 1
ATOM 709 C C . PHE A 1 93 ? -3.917 -15.175 10.833 1.00 93.94 93 PHE A C 1
ATOM 711 O O . PHE A 1 93 ? -4.596 -14.149 10.909 1.00 93.94 93 PHE A O 1
ATOM 718 N N . ILE A 1 94 ? -4.343 -16.368 11.245 1.00 94.62 94 ILE A N 1
ATOM 719 C CA . ILE A 1 94 ? -5.539 -16.587 12.057 1.00 94.62 94 ILE A CA 1
ATOM 720 C C . ILE A 1 94 ? -5.070 -17.236 13.357 1.00 94.62 94 ILE A C 1
ATOM 722 O O . ILE A 1 94 ? -4.394 -18.266 13.328 1.00 94.62 94 ILE A O 1
ATOM 726 N N . SER A 1 95 ? -5.371 -16.613 14.493 1.00 93.88 95 SER A N 1
ATOM 727 C CA . SER A 1 95 ? -5.025 -17.142 15.810 1.00 93.88 95 SER A CA 1
ATOM 728 C C . SER A 1 95 ? -5.829 -18.419 16.117 1.00 93.88 95 SER A C 1
ATOM 730 O O . SER A 1 95 ? -6.867 -18.666 15.496 1.00 93.88 95 SER A O 1
ATOM 732 N N . PRO A 1 96 ? -5.428 -19.227 17.118 1.00 96.50 96 PRO A N 1
ATOM 733 C CA . PRO A 1 96 ? -6.220 -20.382 17.553 1.00 96.50 96 PRO A CA 1
ATOM 734 C C . PRO A 1 96 ? -7.643 -20.032 18.023 1.00 96.50 96 PRO A C 1
ATOM 736 O O . PRO A 1 96 ? -8.518 -20.893 18.021 1.00 96.50 96 PRO A O 1
ATOM 739 N N . THR A 1 97 ? -7.876 -18.778 18.425 1.00 95.44 97 THR A N 1
ATOM 740 C CA . THR A 1 97 ? -9.182 -18.234 18.832 1.00 95.44 97 THR A CA 1
ATOM 741 C C . THR A 1 97 ? -9.981 -17.647 17.662 1.00 95.44 97 THR A C 1
ATOM 743 O O . THR A 1 97 ? -11.113 -17.213 17.862 1.00 95.44 97 THR A O 1
ATOM 746 N N . GLY A 1 98 ? -9.440 -17.671 16.437 1.00 91.94 98 GLY A N 1
ATOM 747 C CA . GLY A 1 98 ? -10.108 -17.208 15.217 1.00 91.94 98 GLY A CA 1
ATOM 748 C C . GLY A 1 98 ? -9.875 -15.735 14.874 1.00 91.94 98 GLY A C 1
ATOM 749 O O . GLY A 1 98 ? -10.506 -15.215 13.956 1.00 91.94 98 GLY A O 1
ATOM 750 N N . GLU A 1 99 ? -8.984 -15.046 15.585 1.00 90.25 99 GLU A N 1
ATOM 751 C CA . GLU A 1 99 ? -8.682 -13.636 15.336 1.00 90.25 99 GLU A CA 1
ATOM 752 C C . GLU A 1 99 ? -7.717 -13.499 14.160 1.00 90.25 99 GLU A C 1
ATOM 754 O O . GLU A 1 99 ? -6.719 -14.209 14.069 1.00 90.25 99 GLU A O 1
ATOM 759 N N . HIS A 1 100 ? -7.999 -12.560 13.263 1.00 90.56 100 HIS A N 1
ATOM 760 C CA . HIS A 1 100 ? -7.104 -12.241 12.156 1.00 90.56 100 HIS A CA 1
ATOM 761 C C . HIS A 1 100 ? -6.038 -11.243 12.603 1.00 90.56 100 HIS A C 1
ATOM 763 O O . HIS A 1 100 ? -6.348 -10.309 13.342 1.00 90.56 100 HIS A O 1
ATOM 769 N N . GLY A 1 101 ? -4.822 -11.379 12.084 1.00 92.25 101 GLY A N 1
ATOM 770 C CA . GLY A 1 101 ? -3.755 -10.410 12.310 1.00 92.25 101 GLY A CA 1
ATOM 771 C C . GLY A 1 101 ? -2.750 -10.356 11.168 1.00 92.25 101 GLY A C 1
ATOM 772 O O . GLY A 1 101 ? -2.827 -11.140 10.220 1.00 92.25 101 GLY A O 1
ATOM 773 N N . PHE A 1 102 ? -1.816 -9.416 11.289 1.00 94.81 102 PHE A N 1
ATOM 774 C CA . PHE A 1 102 ? -0.702 -9.220 10.367 1.00 94.81 102 PHE A CA 1
ATOM 775 C C . PHE A 1 102 ? 0.632 -9.542 11.039 1.00 94.81 102 PHE A C 1
ATOM 777 O O . PHE A 1 102 ? 0.800 -9.386 12.253 1.00 94.81 102 PHE A O 1
ATOM 784 N N . LEU A 1 103 ? 1.575 -10.002 10.234 1.00 94.75 103 LEU A N 1
ATOM 785 C CA . LEU A 1 103 ? 2.939 -10.337 10.613 1.00 94.75 103 LEU A CA 1
ATOM 786 C C . LEU A 1 103 ? 3.905 -9.749 9.582 1.00 94.75 103 LEU A C 1
ATOM 788 O O . LEU A 1 103 ? 3.473 -9.253 8.555 1.00 94.75 103 LEU A O 1
ATOM 792 N N . ASP A 1 104 ? 5.201 -9.805 9.872 1.00 93.62 104 ASP A N 1
ATOM 793 C CA . ASP A 1 104 ? 6.247 -9.215 9.027 1.00 93.62 104 ASP A CA 1
ATOM 794 C C . ASP A 1 104 ? 6.180 -7.676 8.885 1.00 93.62 104 ASP A C 1
ATOM 796 O O . ASP A 1 104 ? 5.959 -7.095 7.825 1.00 93.62 104 ASP A O 1
ATOM 800 N N . TRP A 1 105 ? 6.416 -6.990 10.005 1.00 92.69 105 TRP A N 1
ATOM 801 C CA . TRP A 1 105 ? 6.338 -5.528 10.136 1.00 92.69 105 TRP A CA 1
ATOM 802 C C . TRP A 1 105 ? 7.622 -4.788 9.703 1.00 92.69 105 TRP A C 1
ATOM 804 O O . TRP A 1 105 ? 7.920 -3.707 10.207 1.00 92.69 105 TRP A O 1
ATOM 814 N N . GLN A 1 106 ? 8.426 -5.368 8.809 1.00 90.56 106 GLN A N 1
ATOM 815 C CA . GLN A 1 106 ? 9.777 -4.873 8.500 1.00 90.56 106 GLN A CA 1
ATOM 816 C C . GLN A 1 106 ? 9.825 -3.583 7.655 1.00 90.56 106 GLN A C 1
ATOM 818 O O . GLN A 1 106 ? 10.860 -2.922 7.629 1.00 90.56 106 GLN A O 1
ATOM 823 N N . VAL A 1 107 ? 8.724 -3.212 6.984 1.00 92.62 107 VAL A N 1
ATOM 824 C CA . VAL A 1 107 ? 8.644 -2.038 6.083 1.00 92.62 107 VAL A CA 1
ATOM 825 C C . VAL A 1 107 ? 7.586 -1.004 6.493 1.00 92.62 107 VAL A C 1
ATOM 827 O O . VAL A 1 107 ? 7.049 -0.273 5.648 1.00 92.62 107 VAL A O 1
ATOM 830 N N . ILE A 1 108 ? 7.261 -0.934 7.785 1.00 93.38 108 ILE A N 1
ATOM 831 C CA . ILE A 1 108 ? 6.323 0.067 8.309 1.00 93.38 108 ILE A CA 1
ATOM 832 C C . ILE A 1 108 ? 6.826 1.488 8.049 1.00 93.38 108 ILE A C 1
ATOM 834 O O . ILE A 1 108 ? 7.998 1.784 8.235 1.00 93.38 108 ILE A O 1
ATOM 838 N N . HIS A 1 109 ? 5.946 2.378 7.599 1.00 93.25 109 HIS A N 1
ATOM 839 C CA . HIS A 1 109 ? 6.296 3.773 7.308 1.00 93.25 109 HIS A CA 1
ATOM 840 C C . HIS A 1 109 ? 5.040 4.645 7.223 1.00 93.25 109 HIS A C 1
ATOM 842 O O . HIS A 1 109 ? 3.922 4.133 7.176 1.00 93.25 109 HIS A O 1
ATOM 848 N N . ALA A 1 110 ? 5.205 5.968 7.171 1.00 92.69 110 ALA A N 1
ATOM 849 C CA . ALA A 1 110 ? 4.094 6.879 6.918 1.00 92.69 110 ALA A CA 1
ATOM 850 C C . ALA A 1 110 ? 3.706 6.896 5.427 1.00 92.69 110 ALA A C 1
ATOM 852 O O . ALA A 1 110 ? 4.526 7.180 4.546 1.00 92.69 110 ALA A O 1
ATOM 853 N N . ALA A 1 111 ? 2.437 6.625 5.126 1.00 93.50 111 ALA A N 1
ATOM 854 C CA . ALA A 1 111 ? 1.894 6.656 3.769 1.00 93.50 111 ALA A CA 1
ATOM 855 C C . ALA A 1 111 ? 0.378 6.898 3.774 1.00 93.50 111 ALA A C 1
ATOM 857 O O . ALA A 1 111 ? -0.230 7.106 4.821 1.00 93.50 111 ALA A O 1
ATOM 858 N N . SER A 1 112 ? -0.239 6.886 2.588 1.00 95.12 112 SER A N 1
ATOM 859 C CA . SER A 1 112 ? -1.696 6.772 2.497 1.00 95.12 112 SER A CA 1
ATOM 860 C C . SER A 1 112 ? -2.136 5.408 3.017 1.00 95.12 112 SER A C 1
ATOM 862 O O . SER A 1 112 ? -1.636 4.386 2.551 1.00 95.12 112 SER A O 1
ATOM 864 N N . ALA A 1 113 ? -3.139 5.390 3.888 1.00 96.44 113 ALA A N 1
ATOM 865 C CA . ALA A 1 113 ? -3.826 4.190 4.347 1.00 96.44 113 ALA A CA 1
ATOM 866 C C . ALA A 1 113 ? -4.356 3.320 3.191 1.00 96.44 113 ALA A C 1
ATOM 868 O O . ALA A 1 113 ? -4.511 2.106 3.328 1.00 96.44 113 ALA A O 1
ATOM 869 N N . LEU A 1 114 ? -4.636 3.929 2.030 1.00 96.00 114 LEU A N 1
ATOM 870 C CA . LEU A 1 114 ? -5.090 3.199 0.849 1.00 96.00 114 LEU A CA 1
ATOM 871 C C . LEU A 1 114 ? -3.992 2.332 0.227 1.00 96.00 114 LEU A C 1
ATOM 873 O O . LEU A 1 114 ? -4.337 1.408 -0.505 1.00 96.00 114 LEU A O 1
ATOM 877 N N . HIS A 1 115 ? -2.711 2.559 0.542 1.00 95.00 115 HIS A N 1
ATOM 878 C CA . HIS A 1 115 ? -1.616 1.665 0.145 1.00 95.00 115 HIS A CA 1
ATOM 879 C C . HIS A 1 115 ? -1.881 0.237 0.632 1.00 95.00 115 HIS A C 1
ATOM 881 O O . HIS A 1 115 ? -1.968 -0.685 -0.176 1.00 95.00 115 HIS A O 1
ATOM 887 N N . ASP A 1 116 ? -2.123 0.065 1.932 1.00 96.62 116 ASP A N 1
ATOM 888 C CA . ASP A 1 116 ? -2.401 -1.252 2.509 1.00 96.62 116 ASP A CA 1
ATOM 889 C C . ASP A 1 116 ? -3.742 -1.816 2.028 1.00 96.62 116 ASP A C 1
ATOM 891 O O . ASP A 1 116 ? -3.839 -2.994 1.693 1.00 96.62 116 ASP A O 1
ATOM 895 N N . VAL A 1 117 ? -4.788 -0.983 1.957 1.00 96.31 117 VAL A N 1
ATOM 896 C CA . VAL A 1 117 ? -6.136 -1.439 1.574 1.00 96.31 117 VAL A CA 1
ATOM 897 C C . VAL A 1 117 ? -6.173 -1.930 0.125 1.00 96.31 117 VAL A C 1
ATOM 899 O O . VAL A 1 117 ? -6.717 -3.002 -0.147 1.00 96.31 117 VAL A O 1
ATOM 902 N N . THR A 1 118 ? -5.595 -1.169 -0.809 1.00 95.00 118 THR A N 1
ATOM 903 C CA . THR A 1 118 ? -5.553 -1.546 -2.232 1.00 95.00 118 THR A CA 1
ATOM 904 C C . THR A 1 118 ? -4.682 -2.773 -2.451 1.00 95.00 118 THR A C 1
ATOM 906 O O . THR A 1 118 ? -5.088 -3.676 -3.186 1.00 95.00 118 THR A O 1
ATOM 909 N N . TYR A 1 119 ? -3.532 -2.858 -1.777 1.00 94.44 119 TYR A N 1
ATOM 910 C CA . TYR A 1 119 ? -2.645 -4.007 -1.889 1.00 94.44 119 TYR A CA 1
ATOM 911 C C . TYR A 1 119 ? -3.292 -5.272 -1.313 1.00 94.44 119 TYR A C 1
ATOM 913 O O . TYR A 1 119 ? -3.324 -6.304 -1.989 1.00 94.44 119 TYR A O 1
ATOM 921 N N . PHE A 1 120 ? -3.914 -5.185 -0.133 1.00 95.81 120 PHE A N 1
ATOM 922 C CA . PHE A 1 120 ? -4.611 -6.313 0.479 1.00 95.81 120 PHE A CA 1
ATOM 923 C C . PHE A 1 120 ? -5.767 -6.804 -0.401 1.00 95.81 120 PHE A C 1
ATOM 925 O O . PHE A 1 120 ? -5.823 -7.987 -0.739 1.00 95.81 120 PHE A O 1
ATOM 932 N N . ILE A 1 121 ? -6.674 -5.918 -0.832 1.00 95.31 121 ILE A N 1
ATOM 933 C CA . ILE A 1 121 ? -7.823 -6.294 -1.677 1.00 95.31 121 ILE A CA 1
ATOM 934 C C . ILE A 1 121 ? -7.354 -6.816 -3.043 1.00 95.31 121 ILE A C 1
ATOM 936 O O . ILE A 1 121 ? -7.858 -7.829 -3.533 1.00 95.31 121 ILE A O 1
ATOM 940 N N . GLY A 1 122 ? -6.379 -6.141 -3.655 1.00 93.75 122 GLY A N 1
ATOM 941 C CA . GLY A 1 122 ? -5.808 -6.501 -4.950 1.00 93.75 122 GLY A CA 1
ATOM 942 C C . GLY A 1 122 ? -5.113 -7.861 -4.945 1.00 93.75 122 GLY A C 1
ATOM 943 O O . GLY A 1 122 ? -5.296 -8.637 -5.882 1.00 93.75 122 GLY A O 1
ATOM 944 N N . GLY A 1 123 ? -4.355 -8.158 -3.888 1.00 91.94 123 GLY A N 1
ATOM 945 C CA . GLY A 1 123 ? -3.583 -9.393 -3.742 1.00 91.94 123 GLY A CA 1
ATOM 946 C C . GLY A 1 123 ? -4.371 -10.583 -3.190 1.00 91.94 123 GLY A C 1
ATOM 947 O O . GLY A 1 123 ? -3.942 -11.721 -3.360 1.00 91.94 123 GLY A O 1
ATOM 948 N N . SER A 1 124 ? -5.524 -10.353 -2.552 1.00 93.06 124 SER A N 1
ATOM 949 C CA . SER A 1 124 ? -6.285 -11.413 -1.864 1.00 93.06 124 SER A CA 1
ATOM 950 C C . SER A 1 124 ? -7.448 -11.986 -2.677 1.00 93.06 124 SER A C 1
ATOM 952 O O . SER A 1 124 ? -8.121 -12.908 -2.217 1.00 93.06 124 SER A O 1
ATOM 954 N N . MET A 1 125 ? -7.743 -11.437 -3.859 1.00 93.31 125 MET A N 1
ATOM 955 C CA . MET A 1 125 ? -8.969 -11.756 -4.595 1.00 93.31 125 MET A CA 1
ATOM 956 C C . MET A 1 125 ? -8.730 -12.059 -6.071 1.00 93.31 125 MET A C 1
ATOM 958 O O . MET A 1 125 ? -7.925 -11.426 -6.751 1.00 93.31 125 MET A O 1
ATOM 962 N N . LEU A 1 126 ? -9.547 -12.965 -6.613 1.00 94.75 126 LEU A N 1
ATOM 963 C CA . LEU A 1 126 ? -9.693 -13.105 -8.060 1.00 94.75 126 LEU A CA 1
ATOM 964 C C . LEU A 1 126 ? -10.244 -11.807 -8.662 1.00 94.75 126 LEU A C 1
ATOM 966 O O . LEU A 1 126 ? -11.117 -11.165 -8.078 1.00 94.75 126 LEU A O 1
ATOM 970 N N . ILE A 1 127 ? -9.801 -11.468 -9.877 1.00 94.25 127 ILE A N 1
ATOM 971 C CA . ILE A 1 127 ? -10.163 -10.218 -10.572 1.00 94.25 127 ILE A CA 1
ATOM 972 C C . ILE A 1 127 ? -11.683 -10.003 -10.628 1.00 94.25 127 ILE A C 1
ATOM 974 O O . ILE A 1 127 ? -12.153 -8.888 -10.408 1.00 94.25 127 ILE A O 1
ATOM 978 N N . GLN A 1 128 ? -12.450 -11.057 -10.926 1.00 97.12 128 GLN A N 1
ATOM 979 C CA . GLN A 1 128 ? -13.911 -10.979 -11.022 1.00 97.12 128 GLN A CA 1
ATOM 980 C C . GLN A 1 128 ? -14.547 -10.649 -9.665 1.00 97.12 128 GLN A C 1
ATOM 982 O O . GLN A 1 128 ? -15.353 -9.726 -9.584 1.00 97.12 128 GLN A O 1
ATOM 987 N N . ASN A 1 129 ? -14.113 -11.329 -8.600 1.00 96.44 129 ASN A N 1
ATOM 988 C CA . ASN A 1 129 ? -14.608 -11.088 -7.245 1.00 96.44 129 ASN A CA 1
ATOM 989 C C . ASN A 1 129 ? -14.213 -9.693 -6.752 1.00 96.44 129 ASN A C 1
ATOM 991 O O . ASN A 1 129 ? -15.039 -8.993 -6.179 1.00 96.44 129 ASN A O 1
ATOM 995 N N . ARG A 1 130 ? -12.980 -9.247 -7.026 1.00 95.75 130 ARG A N 1
ATOM 996 C CA . ARG A 1 130 ? -12.550 -7.888 -6.679 1.00 95.75 130 ARG A CA 1
ATOM 997 C C . ARG A 1 130 ? -13.449 -6.842 -7.330 1.00 95.75 130 ARG A C 1
ATOM 999 O O . ARG A 1 130 ? -13.976 -5.987 -6.636 1.00 95.75 130 ARG A O 1
ATOM 1006 N N . ARG A 1 131 ? -13.683 -6.930 -8.643 1.00 95.69 131 ARG A N 1
ATOM 1007 C CA . ARG A 1 131 ? -14.559 -5.981 -9.358 1.00 95.69 131 ARG A CA 1
ATOM 1008 C C . ARG A 1 131 ? -15.992 -5.976 -8.824 1.00 95.69 131 ARG A C 1
ATOM 1010 O O . ARG A 1 131 ? -16.637 -4.935 -8.854 1.00 95.69 131 ARG A O 1
ATOM 1017 N N . ALA A 1 132 ? -16.483 -7.127 -8.365 1.00 97.12 132 ALA A N 1
ATOM 1018 C CA . ALA A 1 132 ? -17.821 -7.251 -7.801 1.00 97.12 132 ALA A CA 1
ATOM 1019 C C . ALA A 1 132 ? -17.938 -6.676 -6.377 1.00 97.12 132 ALA A C 1
ATOM 1021 O O . ALA A 1 132 ? -19.017 -6.220 -6.016 1.00 97.12 132 ALA A O 1
ATOM 1022 N N . HIS A 1 133 ? -16.857 -6.688 -5.584 1.00 96.25 133 HIS A N 1
ATOM 1023 C CA . HIS A 1 133 ? -16.932 -6.456 -4.134 1.00 96.25 133 HIS A CA 1
ATOM 1024 C C . HIS A 1 133 ? -15.999 -5.364 -3.587 1.00 96.25 133 HIS A C 1
ATOM 1026 O O . HIS A 1 133 ? -16.086 -5.035 -2.408 1.00 96.25 133 HIS A O 1
ATOM 1032 N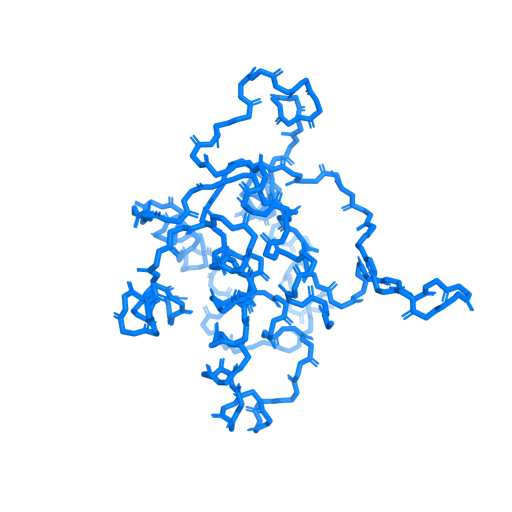 N . GLU A 1 134 ? -15.100 -4.778 -4.383 1.00 96.06 134 GLU A N 1
ATOM 1033 C CA . GLU A 1 134 ? -14.086 -3.845 -3.864 1.00 96.06 134 GLU A CA 1
ATOM 1034 C C . GLU A 1 134 ? -14.678 -2.591 -3.218 1.00 96.06 134 GLU A C 1
ATOM 1036 O O . GLU A 1 134 ? -14.162 -2.118 -2.208 1.00 96.06 134 GLU A O 1
ATOM 1041 N N . LYS A 1 135 ? -15.796 -2.087 -3.750 1.00 96.31 135 LYS A N 1
ATOM 1042 C CA . LYS A 1 135 ? -16.515 -0.962 -3.144 1.00 96.31 135 LYS A CA 1
ATOM 1043 C C . LYS A 1 135 ? -17.112 -1.330 -1.790 1.00 96.31 135 LYS A C 1
ATOM 1045 O O . LYS A 1 135 ? -17.007 -0.534 -0.864 1.00 96.31 135 LYS A O 1
ATOM 1050 N N . ASP A 1 136 ? -17.680 -2.527 -1.660 1.00 95.94 136 ASP A N 1
ATOM 1051 C CA . ASP A 1 136 ? -18.257 -3.003 -0.400 1.00 95.94 136 ASP A CA 1
ATOM 1052 C C . ASP A 1 136 ? -17.166 -3.212 0.656 1.00 95.94 136 ASP A C 1
ATOM 1054 O O . ASP A 1 136 ? -17.312 -2.782 1.797 1.00 95.94 136 ASP A O 1
ATOM 1058 N N . LEU A 1 137 ? -16.027 -3.791 0.266 1.00 95.44 137 LEU A N 1
ATOM 1059 C CA . LEU A 1 137 ? -14.870 -3.965 1.148 1.00 95.44 137 LEU A CA 1
ATOM 1060 C C . LEU A 1 137 ? -14.292 -2.621 1.601 1.00 95.44 137 LEU A C 1
ATOM 1062 O O . LEU A 1 137 ? -14.007 -2.437 2.787 1.00 95.44 137 LEU A O 1
ATOM 1066 N N . LEU A 1 138 ? -14.168 -1.662 0.680 1.00 96.44 138 LEU A N 1
ATOM 1067 C CA . LEU A 1 138 ? -13.754 -0.300 1.005 1.00 96.44 138 LEU A CA 1
ATOM 1068 C C . LEU A 1 138 ? -14.776 0.387 1.926 1.00 96.44 138 LEU A C 1
ATOM 1070 O O . LEU A 1 138 ? -14.387 1.048 2.885 1.00 96.44 138 LEU A O 1
ATOM 1074 N N . GLN A 1 139 ? -16.078 0.185 1.708 1.00 96.06 139 GLN A N 1
ATOM 1075 C CA . GLN A 1 139 ? -17.136 0.686 2.590 1.00 96.06 139 GLN A CA 1
ATOM 1076 C C . GLN A 1 139 ? -17.022 0.096 3.999 1.00 96.06 139 GLN A C 1
ATOM 1078 O O . GLN A 1 139 ? -17.182 0.831 4.977 1.00 96.06 139 GLN A O 1
ATOM 1083 N N . SER A 1 140 ? -16.740 -1.205 4.124 1.00 95.19 140 SER A N 1
ATOM 1084 C CA . SER A 1 140 ? -16.508 -1.866 5.413 1.00 95.19 140 SER A CA 1
ATOM 1085 C C . SER A 1 140 ? -15.287 -1.289 6.123 1.00 95.19 140 SER A C 1
ATOM 1087 O O . SER A 1 140 ? -15.380 -0.957 7.302 1.00 95.19 140 SER A O 1
ATOM 1089 N N . TYR A 1 141 ? -14.183 -1.082 5.402 1.00 96.62 141 TYR A N 1
ATOM 1090 C CA . TYR A 1 141 ? -12.982 -0.428 5.923 1.00 96.62 141 TYR A CA 1
ATOM 1091 C C . TYR A 1 141 ? -13.276 0.985 6.463 1.00 96.62 141 TYR A C 1
ATOM 1093 O O . TYR A 1 141 ? -12.989 1.281 7.623 1.00 96.62 141 TYR A O 1
ATOM 1101 N N . LEU A 1 142 ? -13.935 1.839 5.672 1.00 96.38 142 LEU A N 1
ATOM 1102 C CA . LEU A 1 142 ? -14.309 3.199 6.089 1.00 96.38 142 LEU A CA 1
ATOM 1103 C C . LEU A 1 142 ? -15.284 3.195 7.277 1.00 96.38 142 LEU A C 1
ATOM 1105 O O . LEU A 1 142 ? -15.212 4.049 8.164 1.00 96.38 142 LEU A O 1
ATOM 1109 N N . SER A 1 143 ? -16.194 2.220 7.318 1.00 95.31 143 SER A N 1
ATOM 1110 C CA . SER A 1 143 ? -17.138 2.057 8.428 1.00 95.31 143 SER A CA 1
ATOM 1111 C C . SER A 1 143 ? -16.421 1.659 9.717 1.00 95.31 143 SER A C 1
ATOM 1113 O O . SER A 1 143 ? -16.736 2.208 10.774 1.00 95.31 143 SER A O 1
ATOM 1115 N N . ALA A 1 144 ? -15.431 0.768 9.626 1.00 94.25 144 ALA A N 1
ATOM 1116 C CA . ALA A 1 144 ? -14.588 0.379 10.750 1.00 94.25 144 ALA A CA 1
ATOM 1117 C C . ALA A 1 144 ? -13.777 1.571 11.274 1.00 94.25 144 ALA A C 1
ATOM 1119 O O . ALA A 1 144 ? -13.845 1.861 12.466 1.00 94.25 144 ALA A O 1
ATOM 1120 N N . MET A 1 145 ? -13.127 2.335 10.386 1.00 94.75 145 MET A N 1
ATOM 1121 C CA . MET A 1 145 ? -12.412 3.564 10.758 1.00 94.75 145 MET A CA 1
ATOM 1122 C C . MET A 1 145 ? -13.308 4.543 11.523 1.00 94.75 145 MET A C 1
ATOM 1124 O O . MET A 1 145 ? -12.926 5.079 12.561 1.00 94.75 145 MET A O 1
ATOM 1128 N N . LYS A 1 146 ? -14.525 4.780 11.020 1.00 93.25 146 LYS A N 1
ATOM 1129 C CA . LYS A 1 146 ? -15.497 5.663 11.673 1.00 93.25 146 LYS A CA 1
ATOM 1130 C C . LYS A 1 146 ? -15.889 5.146 13.058 1.00 93.25 146 LYS A C 1
ATOM 1132 O O . LYS A 1 146 ? -16.062 5.946 13.976 1.00 93.25 146 LYS A O 1
ATOM 1137 N N . HIS A 1 147 ? -16.063 3.834 13.211 1.00 90.12 147 HIS A N 1
ATOM 1138 C CA . HIS A 1 147 ? -16.432 3.226 14.489 1.00 90.12 147 HIS A CA 1
ATOM 1139 C C . HIS A 1 147 ? -15.317 3.352 15.537 1.00 90.12 147 HIS A C 1
ATOM 1141 O O . HIS A 1 147 ? -15.609 3.533 16.715 1.00 90.12 147 HIS A O 1
ATOM 1147 N N . THR A 1 148 ? -14.052 3.347 15.111 1.00 86.75 148 THR A N 1
ATOM 1148 C CA . THR A 1 148 ? -12.881 3.503 15.987 1.00 86.75 148 THR A CA 1
ATOM 1149 C C . THR A 1 148 ? -12.477 4.964 16.228 1.00 86.75 148 THR A C 1
ATOM 1151 O O . THR A 1 148 ? -11.394 5.217 16.745 1.00 86.75 148 THR A O 1
ATOM 1154 N N . GLY A 1 149 ? -13.333 5.936 15.883 1.00 87.19 149 GLY A N 1
ATOM 1155 C CA . GLY A 1 149 ? -13.103 7.367 16.140 1.00 87.19 149 GLY A CA 1
ATOM 1156 C C . GLY A 1 149 ? -12.399 8.129 15.013 1.00 87.19 149 GLY A C 1
ATOM 1157 O O . GLY A 1 149 ? -12.063 9.299 15.183 1.00 87.19 149 GLY A O 1
ATOM 1158 N N . GLY A 1 150 ? -12.200 7.492 13.859 1.00 89.62 150 GLY A N 1
ATOM 1159 C CA . GLY A 1 150 ? -11.613 8.100 12.672 1.00 89.62 150 GLY A CA 1
ATOM 1160 C C . GLY A 1 150 ? -12.498 9.134 11.966 1.00 89.62 150 GLY A C 1
ATOM 1161 O O . GLY A 1 150 ? -13.669 9.332 12.318 1.00 89.62 150 GLY A O 1
ATOM 1162 N N . PRO A 1 151 ? -11.963 9.794 10.922 1.00 91.00 151 PRO A N 1
ATOM 1163 C CA . PRO A 1 151 ? -12.718 10.759 10.136 1.00 91.00 151 PRO A CA 1
ATOM 1164 C C . PRO A 1 151 ? -13.909 10.108 9.426 1.00 91.00 151 PRO A C 1
ATOM 1166 O O . PRO A 1 151 ? -13.890 8.944 9.027 1.00 91.00 151 PRO A O 1
ATOM 1169 N N . LYS A 1 152 ? -14.963 10.901 9.223 1.00 91.94 152 LYS A N 1
ATOM 1170 C CA . LYS A 1 152 ? -16.156 10.479 8.484 1.00 91.94 152 LYS A CA 1
ATOM 1171 C C . LYS A 1 152 ? -15.912 10.662 6.986 1.00 91.94 152 LYS A C 1
ATOM 1173 O O . LYS A 1 152 ? -16.181 11.736 6.460 1.00 91.94 152 LYS A O 1
ATOM 1178 N N . LEU A 1 153 ? -15.406 9.619 6.336 1.00 93.62 153 LEU A N 1
ATOM 1179 C CA . LEU A 1 153 ? -15.180 9.562 4.889 1.00 93.62 153 LEU A CA 1
ATOM 1180 C C . LEU A 1 153 ? -16.167 8.581 4.239 1.00 93.62 153 LEU A C 1
ATOM 1182 O O . LEU A 1 153 ? -16.439 7.512 4.789 1.00 93.62 153 LEU A O 1
ATOM 1186 N N . GLY A 1 154 ? -16.717 8.950 3.084 1.00 94.31 154 GLY A N 1
ATOM 1187 C CA . GLY A 1 154 ? -17.494 8.069 2.211 1.00 94.31 154 GLY A CA 1
ATOM 1188 C C . GLY A 1 154 ? -16.649 7.493 1.072 1.00 94.31 154 GLY A C 1
ATOM 1189 O O . GLY A 1 154 ? -15.512 7.902 0.868 1.00 94.31 154 GLY A O 1
ATOM 1190 N N . ILE A 1 155 ? -17.206 6.562 0.288 1.00 95.56 155 ILE A N 1
ATOM 1191 C CA . ILE A 1 155 ? -16.510 6.014 -0.893 1.00 95.56 155 ILE A CA 1
ATOM 1192 C C . ILE A 1 155 ? -16.079 7.137 -1.841 1.00 95.56 155 ILE A C 1
ATOM 1194 O O . ILE A 1 155 ? -14.925 7.175 -2.252 1.00 95.56 155 ILE A O 1
ATOM 1198 N N . GLU A 1 156 ? -16.976 8.075 -2.146 1.00 95.44 156 GLU A N 1
ATOM 1199 C CA . GLU A 1 156 ? -16.710 9.167 -3.096 1.00 95.44 156 GLU A CA 1
ATOM 1200 C C . GLU A 1 156 ? -15.554 10.078 -2.656 1.00 95.44 156 GLU A C 1
ATOM 1202 O O . GLU A 1 156 ? -14.891 10.692 -3.487 1.00 95.44 156 GLU A O 1
ATOM 1207 N N . ASP A 1 157 ? -15.255 10.123 -1.354 1.00 94.81 157 ASP A N 1
ATOM 1208 C CA . ASP A 1 157 ? -14.129 10.884 -0.822 1.00 94.81 157 ASP A CA 1
ATOM 1209 C C . ASP A 1 157 ? -12.772 10.278 -1.182 1.00 94.81 157 ASP A C 1
ATOM 1211 O O . ASP A 1 157 ? -11.776 11.002 -1.183 1.00 94.81 157 ASP A O 1
ATOM 1215 N N . VAL A 1 158 ? -12.719 8.964 -1.400 1.00 95.62 158 VAL A N 1
ATOM 1216 C CA . VAL A 1 158 ? -11.471 8.187 -1.461 1.00 95.62 158 VAL A CA 1
ATOM 1217 C C . VAL A 1 158 ? -11.345 7.370 -2.745 1.00 95.62 158 VAL A C 1
ATOM 1219 O O . VAL A 1 158 ? -10.278 6.837 -3.031 1.00 95.62 158 VAL A O 1
ATOM 1222 N N . TRP A 1 159 ? -12.415 7.272 -3.538 1.00 95.56 159 TRP A N 1
ATOM 1223 C CA . TRP A 1 159 ? -12.488 6.388 -4.697 1.00 95.56 159 TRP A CA 1
ATOM 1224 C C . TRP A 1 159 ? -11.443 6.719 -5.759 1.00 95.56 159 TRP A C 1
ATOM 1226 O O . TRP A 1 159 ? -10.774 5.822 -6.258 1.00 95.56 159 TRP A O 1
ATOM 1236 N N . GLU A 1 160 ? -11.248 7.999 -6.077 1.00 93.88 160 GLU A N 1
ATOM 1237 C CA . GLU A 1 160 ? -10.228 8.400 -7.052 1.00 93.88 160 GLU A CA 1
ATOM 1238 C C . GLU A 1 160 ? -8.815 8.034 -6.604 1.00 93.88 160 GLU A C 1
ATOM 1240 O O . GLU A 1 160 ? -7.999 7.652 -7.435 1.00 93.88 160 GLU A O 1
ATOM 1245 N N . GLU A 1 161 ? -8.528 8.118 -5.306 1.00 93.69 161 GLU A N 1
ATOM 1246 C CA . GLU A 1 161 ? -7.227 7.743 -4.756 1.00 93.69 161 GLU A CA 1
ATOM 1247 C C . GLU A 1 161 ? -7.055 6.218 -4.718 1.00 93.69 161 GLU A C 1
ATOM 1249 O O . GLU A 1 161 ? -6.014 5.718 -5.126 1.00 93.69 161 GLU A O 1
ATOM 1254 N 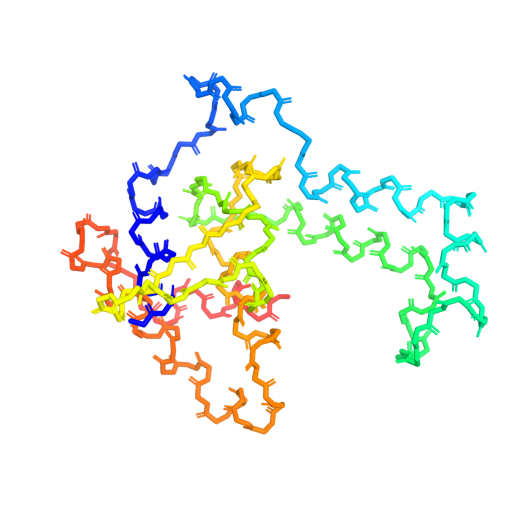N . TYR A 1 162 ? -8.099 5.476 -4.334 1.00 94.69 162 TYR A N 1
ATOM 1255 C CA . TYR A 1 162 ? -8.115 4.007 -4.333 1.00 94.69 162 TYR A CA 1
ATOM 1256 C C . TYR A 1 162 ? -7.855 3.409 -5.728 1.00 94.69 162 TYR A C 1
ATOM 1258 O O . TYR A 1 162 ? -7.278 2.333 -5.846 1.00 94.69 162 TYR A O 1
ATOM 1266 N N . ARG A 1 163 ? -8.296 4.086 -6.795 1.00 91.62 163 ARG A N 1
ATOM 1267 C CA . ARG A 1 163 ? -8.175 3.609 -8.184 1.00 91.62 163 ARG A CA 1
ATOM 1268 C C . ARG A 1 163 ? -6.849 3.947 -8.876 1.00 91.62 163 ARG A C 1
ATOM 1270 O O . ARG A 1 163 ? -6.720 3.601 -10.055 1.00 91.62 163 ARG A O 1
ATOM 1277 N N . ARG A 1 164 ? -5.951 4.691 -8.224 1.00 87.56 164 ARG A N 1
ATOM 1278 C CA . ARG A 1 164 ? -4.679 5.130 -8.821 1.00 87.56 164 ARG A CA 1
ATOM 1279 C C . ARG A 1 164 ? -3.695 3.987 -9.034 1.00 87.56 164 ARG A C 1
ATOM 1281 O O . ARG A 1 164 ? -3.717 3.019 -8.249 1.00 87.56 164 ARG A O 1
#

pLDDT: mean 91.99, std 4.98, range [63.97, 97.12]

Secondary structure (DSSP, 8-state):
-HHHHHHHHHHHTTT--STT-HHHHSSPPHHHHHHHHTSHHHHHHHSSTTTSPP--GGGG-HHHHHHHHHHHHTS--S-EEEE-S---GGGEEE-TTS-EEE---TT-EEEETHHHHHHHHHHHS-HHHHHHHHHHHHHHHHHHHHHTT-----HHHHHHHHT-

Organism: NCBI:txid1080344

Sequence (164 aa):
MSVEQLATLHISTWGDTGEGIPSVSETVSIRDAVVGLLTPEEWDQRFAPGARPPVPKFMEDRERMTAAFKALWASDSKMKCIVHGDAHIGNTFISPTGEHGFLDWQVIHAASALHDVTYFIGGSMLIQNRRAHEKDLLQSYLSAMKHTGGPKLGIEDVWEEYRR

InterPro domains:
  IPR004119 Ecdysteroid kinase-like [PF02958] (62-147)
  IPR011009 Protein kinase-like domain superfamily [SSF56112] (4-146)